Protein AF-A0A497N4H4-F1 (afdb_monomer)

Radius of gyration: 15.12 Å; Cα contacts (8 Å, |Δi|>4): 175; chains: 1; bounding box: 32×52×36 Å

Nearest PDB structures (foldseek):
  5ds1-assembly1_A-2  TM=2.885E-01  e=2.115E+00  Pisum sativum
  6i1x-assembly1_A  TM=2.552E-01  e=1.768E+00  Aeromonas hydrophila
  8y3v-assembly1_C  TM=2.784E-01  e=4.604E+00  Emesvirus zinderi
  2b2e-assembly1_B  TM=2.316E-01  e=6.210E+00  Escherichia phage MS2

Secondary structure (DSSP, 8-state):
--EEGGG--TT-EEEEEEES-HHHHHHHHHTT--TT-EEEEEEE-SSEEEEEEEEPP---SSS--S-TT---S-EEEEEEEEHHHHHTEEEEEE--S------

Sequence (103 aa):
MPIPLTLTHEGETVRVVGFRSEEAYRRLAEAGLNLGALLTVTSIDESTITVEAPQCPEAPRAAVCSLCQICTEPRRIQLTLTLNLADQIEVEPLALRGESPLY

Solvent-accessible surface area (backbone atoms only — not comparable to full-atom values): 6179 Å² total; per-residue (Å²): 128,76,41,39,49,66,79,61,53,72,74,39,40,29,31,34,70,48,60,80,36,72,66,39,46,50,56,35,45,77,71,73,41,53,82,67,34,57,35,32,28,70,40,75,59,99,59,34,38,31,32,37,29,73,39,72,80,77,72,66,99,81,65,90,78,89,68,91,81,72,78,90,67,76,45,71,44,78,48,78,38,44,44,73,50,32,50,26,30,27,22,38,76,50,76,66,96,67,86,69,88,75,125

Mean predicted aligned error: 10.31 Å

pLDDT: mean 76.1, std 20.13, range [35.34, 93.88]

Foldseek 3Di:
DWAQQLPDDQQWKKFFADFQDPVLQVLCVVVVHHHRWIWHFHDDDPWKTKIKTFDQDPDPPDDDCPDPPDPPDRDIDIDIDTSVSSRRTIIGTPPDPPPDPPD

Structure (mmCIF, N/CA/C/O backbone):
data_AF-A0A497N4H4-F1
#
_entry.id   AF-A0A497N4H4-F1
#
loop_
_atom_site.group_PDB
_atom_site.id
_atom_site.type_symbol
_atom_site.label_atom_id
_atom_site.label_alt_id
_atom_site.label_comp_id
_atom_site.label_asym_id
_atom_site.label_entity_id
_atom_site.label_seq_id
_atom_site.pdbx_PDB_ins_code
_atom_site.Cartn_x
_atom_site.Cartn_y
_atom_site.Cartn_z
_atom_site.occupancy
_atom_site.B_iso_or_equiv
_atom_site.auth_seq_id
_atom_site.auth_comp_id
_atom_site.auth_asym_id
_atom_site.auth_atom_id
_atom_site.pdbx_PDB_model_num
ATOM 1 N N . MET A 1 1 ? 15.630 6.423 -9.134 1.00 59.78 1 MET A N 1
ATOM 2 C CA . MET A 1 1 ? 16.082 5.725 -7.909 1.00 59.78 1 MET A CA 1
ATOM 3 C C . MET A 1 1 ? 14.833 5.384 -7.111 1.00 59.78 1 MET A C 1
ATOM 5 O O . MET A 1 1 ? 13.978 6.263 -7.049 1.00 59.78 1 MET A O 1
ATOM 9 N N . PRO A 1 2 ? 14.698 4.162 -6.562 1.00 80.44 2 PRO A N 1
ATOM 10 C CA . PRO A 1 2 ? 13.568 3.808 -5.705 1.00 80.44 2 PRO A CA 1
ATOM 11 C C . PRO A 1 2 ? 13.617 4.605 -4.396 1.00 80.44 2 PRO A C 1
ATOM 13 O O . PRO A 1 2 ? 14.697 4.804 -3.835 1.00 80.44 2 PRO A O 1
ATOM 16 N N . ILE A 1 3 ? 12.459 5.059 -3.926 1.00 89.50 3 ILE A N 1
ATOM 17 C CA . ILE A 1 3 ? 12.300 5.784 -2.661 1.00 89.50 3 ILE A CA 1
ATOM 18 C C . ILE A 1 3 ? 11.353 5.009 -1.735 1.00 89.50 3 ILE A C 1
ATOM 20 O O . ILE A 1 3 ? 10.488 4.284 -2.225 1.00 89.50 3 ILE A O 1
ATOM 24 N N . PRO A 1 4 ? 11.496 5.113 -0.407 1.00 91.56 4 PRO A N 1
ATOM 25 C CA . PRO A 1 4 ? 10.503 4.578 0.516 1.00 91.56 4 PRO A CA 1
ATOM 26 C C . PRO A 1 4 ? 9.150 5.281 0.339 1.00 91.56 4 PRO A C 1
ATOM 28 O O . PRO A 1 4 ? 9.093 6.484 0.072 1.00 91.56 4 PRO A O 1
ATOM 31 N N . LEU A 1 5 ? 8.055 4.535 0.511 1.00 89.44 5 LEU A N 1
ATOM 32 C CA . LEU A 1 5 ? 6.687 5.040 0.342 1.00 89.44 5 LEU A CA 1
ATOM 33 C C . LEU A 1 5 ? 6.383 6.230 1.272 1.00 89.44 5 LEU A C 1
ATOM 35 O O . LEU A 1 5 ? 5.611 7.110 0.914 1.00 89.44 5 LEU A O 1
ATOM 39 N N . THR A 1 6 ? 7.029 6.313 2.432 1.00 91.00 6 THR A N 1
ATOM 40 C CA . THR A 1 6 ? 6.917 7.440 3.379 1.00 91.00 6 THR A CA 1
ATOM 41 C C . THR A 1 6 ? 7.392 8.785 2.829 1.00 91.00 6 THR A C 1
ATOM 43 O O . THR A 1 6 ? 7.012 9.815 3.374 1.00 91.00 6 THR A O 1
ATOM 46 N N . LEU A 1 7 ? 8.209 8.799 1.770 1.00 88.94 7 LEU A N 1
ATOM 47 C CA . LEU A 1 7 ? 8.701 10.029 1.132 1.00 88.94 7 LEU A CA 1
ATOM 48 C C . LEU A 1 7 ? 7.818 10.510 -0.029 1.00 88.94 7 LEU A C 1
ATOM 50 O O . LEU A 1 7 ? 8.180 11.463 -0.719 1.00 88.94 7 LEU A O 1
ATOM 54 N N . THR A 1 8 ? 6.694 9.840 -0.267 1.00 88.12 8 THR A N 1
ATOM 55 C CA . THR A 1 8 ? 5.710 10.228 -1.284 1.00 88.12 8 THR A CA 1
ATOM 56 C C . THR A 1 8 ? 4.738 11.269 -0.736 1.00 88.12 8 THR A C 1
ATOM 58 O O . THR A 1 8 ? 4.656 11.487 0.474 1.00 88.12 8 THR A O 1
ATOM 61 N N . HIS A 1 9 ? 4.000 11.925 -1.629 1.00 88.56 9 HIS A N 1
ATOM 62 C CA . HIS A 1 9 ? 3.033 12.959 -1.261 1.00 88.56 9 HIS A CA 1
ATOM 63 C C . HIS A 1 9 ? 1.594 12.486 -1.458 1.00 88.56 9 HIS A C 1
ATOM 65 O O . HIS A 1 9 ? 1.310 11.620 -2.285 1.00 88.56 9 HIS A O 1
ATOM 71 N N . GLU A 1 10 ? 0.664 13.100 -0.728 1.00 89.94 10 GLU A N 1
ATOM 72 C CA . GLU A 1 10 ? -0.765 12.900 -0.958 1.00 89.94 10 GLU A CA 1
ATOM 73 C C . GLU A 1 10 ? -1.142 13.274 -2.404 1.00 89.94 10 GLU A C 1
ATOM 75 O O . GLU A 1 10 ? -0.709 14.296 -2.937 1.00 89.94 10 GLU A O 1
ATOM 80 N N . GLY A 1 11 ? -1.925 12.415 -3.058 1.00 87.81 11 GLY A N 1
ATOM 81 C CA . GLY A 1 11 ? -2.296 12.522 -4.469 1.00 87.81 11 GLY A CA 1
ATOM 82 C C . GLY A 1 11 ? -1.272 11.932 -5.444 1.00 87.81 11 GLY A C 1
ATOM 83 O O . GLY A 1 11 ? -1.569 11.804 -6.635 1.00 87.81 11 GLY A O 1
ATOM 84 N N . GLU A 1 12 ? -0.087 11.534 -4.977 1.00 87.75 12 GLU A N 1
ATOM 85 C CA . GLU A 1 12 ? 0.938 10.944 -5.832 1.00 87.75 12 GLU A CA 1
ATOM 86 C C . GLU A 1 12 ? 0.604 9.487 -6.174 1.00 87.75 12 GLU A C 1
ATOM 88 O O . GLU A 1 12 ? 0.151 8.706 -5.335 1.00 87.75 12 GLU A O 1
ATOM 93 N N . THR A 1 13 ? 0.827 9.108 -7.435 1.00 89.50 13 THR A N 1
ATOM 94 C CA . THR A 1 13 ? 0.736 7.709 -7.864 1.00 89.50 13 THR A CA 1
ATOM 95 C C . THR A 1 13 ? 2.133 7.130 -7.968 1.00 89.50 13 THR A C 1
ATOM 97 O O . THR A 1 13 ? 2.999 7.672 -8.650 1.00 89.50 13 THR A O 1
ATOM 100 N N . VAL A 1 14 ? 2.349 6.000 -7.315 1.00 91.19 14 VAL A N 1
ATOM 101 C CA . VAL A 1 14 ? 3.637 5.326 -7.237 1.00 91.19 14 VAL A CA 1
ATOM 102 C C . VAL A 1 14 ? 3.509 3.871 -7.657 1.00 91.19 14 VAL A C 1
ATOM 104 O O . VAL A 1 14 ? 2.449 3.256 -7.555 1.00 91.19 14 VAL A O 1
ATOM 107 N N . ARG A 1 15 ? 4.604 3.301 -8.147 1.00 90.69 15 ARG A N 1
ATOM 108 C CA . ARG A 1 15 ? 4.706 1.885 -8.491 1.00 90.69 15 ARG A CA 1
ATOM 109 C C . ARG A 1 15 ? 5.558 1.176 -7.456 1.00 90.69 15 ARG A C 1
ATOM 111 O O . ARG A 1 15 ? 6.691 1.583 -7.228 1.00 90.69 15 ARG A O 1
ATOM 118 N N . VAL A 1 16 ? 5.062 0.084 -6.889 1.00 90.50 16 VAL A N 1
ATOM 119 C CA . VAL A 1 16 ? 5.855 -0.753 -5.980 1.00 90.50 16 VAL A CA 1
ATOM 120 C C . VAL A 1 16 ? 6.947 -1.464 -6.769 1.00 90.50 16 VAL A C 1
ATOM 122 O O . VAL A 1 16 ? 6.655 -2.159 -7.741 1.00 90.50 16 VAL A O 1
ATOM 125 N N . VAL A 1 17 ? 8.199 -1.313 -6.352 1.00 91.81 17 VAL A N 1
ATOM 126 C CA . VAL A 1 17 ? 9.358 -1.925 -7.023 1.00 91.81 17 VAL A CA 1
ATOM 127 C C . VAL A 1 17 ? 10.181 -2.827 -6.117 1.00 91.81 17 VAL A C 1
ATOM 129 O O . VAL A 1 17 ? 10.952 -3.638 -6.624 1.00 91.81 17 VAL A O 1
ATOM 132 N N . GLY A 1 18 ? 9.997 -2.735 -4.801 1.00 92.12 18 GLY A N 1
ATOM 133 C CA . GLY A 1 18 ? 10.742 -3.544 -3.850 1.00 92.12 18 GLY A CA 1
ATOM 134 C C . GLY A 1 18 ? 10.162 -3.505 -2.443 1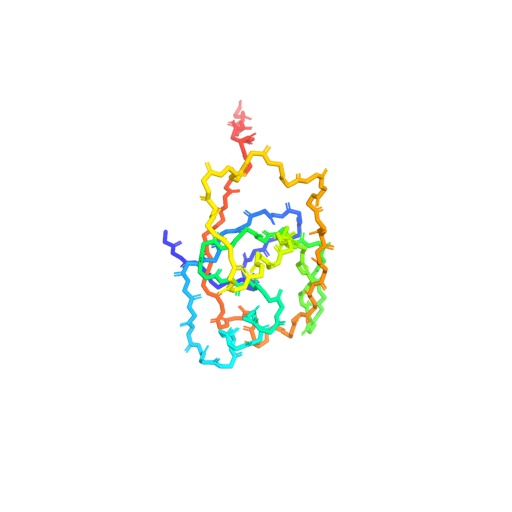.00 92.12 18 GLY A C 1
ATOM 135 O O . GLY A 1 18 ? 9.260 -2.729 -2.129 1.00 92.12 18 GLY A O 1
ATOM 136 N N . PHE A 1 19 ? 10.712 -4.367 -1.595 1.00 92.44 19 PHE A N 1
ATOM 137 C CA . PHE A 1 19 ? 10.385 -4.461 -0.179 1.00 92.44 19 PHE A CA 1
ATOM 138 C C . PHE A 1 19 ? 11.675 -4.677 0.608 1.00 92.44 19 PHE A C 1
ATOM 140 O O . PHE A 1 19 ? 12.479 -5.540 0.257 1.00 92.44 19 PHE A O 1
ATOM 147 N N . ARG A 1 20 ? 11.850 -3.926 1.694 1.00 90.50 20 ARG A N 1
ATOM 148 C CA . ARG A 1 20 ? 12.973 -4.064 2.634 1.00 90.50 20 ARG A CA 1
ATOM 149 C C . ARG A 1 20 ? 12.681 -5.041 3.769 1.00 90.50 20 ARG A C 1
ATOM 151 O O . ARG A 1 20 ? 13.607 -5.519 4.416 1.00 90.50 20 ARG A O 1
ATOM 158 N N . SER A 1 21 ? 11.405 -5.361 3.985 1.00 90.12 21 SER A N 1
ATOM 159 C CA . SER A 1 21 ? 10.943 -6.300 5.007 1.00 90.12 21 SER A CA 1
ATOM 160 C C . SER A 1 21 ? 9.956 -7.309 4.424 1.00 90.12 21 SER A C 1
ATOM 162 O O . SER A 1 21 ? 9.067 -6.954 3.646 1.00 90.12 21 SER A O 1
ATOM 164 N N . GLU A 1 22 ? 10.077 -8.566 4.856 1.00 90.25 22 GLU A N 1
ATOM 165 C CA . GLU A 1 22 ? 9.112 -9.623 4.537 1.00 90.25 22 GLU A CA 1
ATOM 166 C C . GLU A 1 22 ? 7.714 -9.292 5.083 1.00 90.25 22 GLU A C 1
ATOM 168 O O . GLU A 1 22 ? 6.710 -9.627 4.459 1.00 90.25 22 GLU A O 1
ATOM 173 N N . GLU A 1 23 ? 7.630 -8.570 6.204 1.00 90.31 23 GLU A N 1
ATOM 174 C CA . GLU A 1 23 ? 6.358 -8.127 6.782 1.00 90.31 23 GLU A CA 1
ATOM 175 C C . GLU A 1 23 ? 5.626 -7.153 5.852 1.00 90.31 23 GLU A C 1
ATOM 177 O O . GLU A 1 23 ? 4.424 -7.292 5.624 1.00 90.31 23 GLU A O 1
ATOM 182 N N . ALA A 1 24 ? 6.363 -6.219 5.242 1.00 88.06 24 ALA A N 1
ATOM 183 C CA . ALA A 1 24 ? 5.808 -5.268 4.285 1.00 88.06 24 ALA A CA 1
ATOM 184 C C . ALA A 1 24 ? 5.309 -5.970 3.014 1.00 88.06 24 ALA A C 1
ATOM 186 O O . ALA A 1 24 ? 4.205 -5.692 2.543 1.00 88.06 24 ALA A O 1
ATOM 187 N N . TYR A 1 25 ? 6.083 -6.938 2.510 1.00 88.56 25 TYR A N 1
ATOM 188 C CA . TYR A 1 25 ? 5.659 -7.796 1.404 1.00 88.56 25 TYR A CA 1
ATOM 189 C C . TYR A 1 25 ? 4.382 -8.567 1.751 1.00 88.56 25 TYR A C 1
ATOM 191 O O . TYR A 1 25 ? 3.407 -8.523 1.001 1.00 88.56 25 TYR A O 1
ATOM 199 N N . ARG A 1 26 ? 4.360 -9.240 2.908 1.00 87.88 26 ARG A N 1
ATOM 200 C CA . ARG A 1 26 ? 3.220 -10.049 3.345 1.00 87.88 26 ARG A CA 1
ATOM 201 C C . ARG A 1 26 ? 1.964 -9.200 3.476 1.00 87.88 26 ARG A C 1
ATOM 203 O O . ARG A 1 26 ? 0.913 -9.619 3.008 1.00 87.88 26 ARG A O 1
ATOM 210 N N . ARG A 1 27 ? 2.080 -7.997 4.041 1.00 87.88 27 ARG A N 1
ATOM 211 C CA . ARG A 1 27 ? 0.943 -7.098 4.240 1.00 87.88 27 ARG A CA 1
ATOM 212 C C . ARG A 1 27 ? 0.325 -6.624 2.926 1.00 87.88 27 ARG A C 1
ATOM 214 O O . ARG A 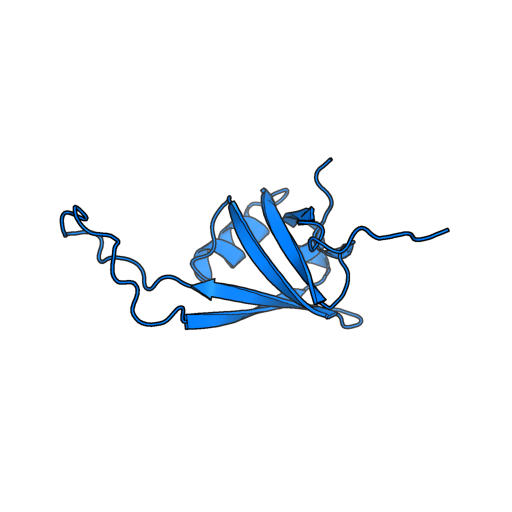1 27 ? -0.898 -6.561 2.824 1.00 87.88 27 ARG A O 1
ATOM 221 N N . LEU A 1 28 ? 1.146 -6.321 1.918 1.00 85.06 28 LEU A N 1
ATOM 222 C CA . LEU A 1 28 ? 0.644 -5.981 0.584 1.00 85.06 28 LEU A CA 1
ATOM 223 C C . LEU A 1 28 ? 0.057 -7.203 -0.125 1.00 85.06 28 LEU A C 1
ATOM 225 O O . LEU A 1 28 ? -1.011 -7.098 -0.724 1.00 85.06 28 LEU A O 1
ATOM 229 N N . ALA A 1 29 ? 0.695 -8.366 0.001 1.00 85.12 29 ALA A N 1
ATOM 230 C CA . ALA A 1 29 ? 0.208 -9.608 -0.587 1.00 85.12 29 ALA A CA 1
ATOM 231 C C . ALA A 1 29 ? -1.146 -10.048 0.002 1.00 85.12 29 ALA A C 1
ATOM 233 O O . ALA A 1 29 ? -2.004 -10.513 -0.743 1.00 85.12 29 ALA A O 1
ATOM 234 N N . GLU A 1 30 ? -1.383 -9.849 1.305 1.00 85.62 30 GLU A N 1
ATOM 235 C CA . GLU A 1 30 ? -2.697 -10.052 1.943 1.00 85.62 30 GLU A CA 1
ATOM 236 C C . GLU A 1 30 ? -3.784 -9.151 1.341 1.00 85.62 30 GLU A C 1
ATOM 238 O O . GLU A 1 30 ? -4.948 -9.541 1.268 1.00 85.62 30 GLU A O 1
ATOM 243 N N . ALA A 1 31 ? -3.403 -7.960 0.877 1.00 78.50 31 ALA A N 1
ATOM 244 C CA . ALA A 1 31 ? -4.274 -7.045 0.151 1.00 78.50 31 ALA A CA 1
ATOM 245 C C . ALA A 1 31 ? -4.333 -7.348 -1.362 1.00 78.50 31 ALA A C 1
ATOM 247 O O . ALA A 1 31 ? -4.904 -6.567 -2.120 1.00 78.50 31 ALA A O 1
ATOM 248 N N . GLY A 1 32 ? -3.745 -8.452 -1.831 1.00 80.56 32 GLY A N 1
ATOM 249 C CA . GLY A 1 32 ? -3.697 -8.823 -3.250 1.00 80.56 32 GLY A CA 1
ATOM 250 C C . GLY A 1 32 ? -2.751 -7.961 -4.098 1.00 80.56 32 GLY A C 1
ATOM 251 O O . GLY A 1 32 ? -2.819 -7.994 -5.327 1.00 80.56 32 GLY A O 1
ATOM 252 N N . LEU A 1 33 ? -1.871 -7.182 -3.466 1.00 83.75 33 LEU A N 1
ATOM 253 C CA . LEU A 1 33 ? -0.921 -6.287 -4.124 1.00 83.75 33 LEU A CA 1
ATOM 254 C C . LEU A 1 33 ? 0.453 -6.952 -4.213 1.00 83.75 33 LEU A C 1
ATOM 256 O O . LEU A 1 33 ? 0.957 -7.512 -3.244 1.00 83.75 33 LEU A O 1
ATOM 260 N N . ASN A 1 34 ? 1.070 -6.877 -5.389 1.00 82.75 34 ASN A N 1
ATOM 261 C CA . ASN A 1 34 ? 2.362 -7.498 -5.680 1.00 82.75 34 ASN A CA 1
ATOM 262 C C . ASN A 1 34 ? 3.358 -6.464 -6.225 1.00 82.75 34 ASN A C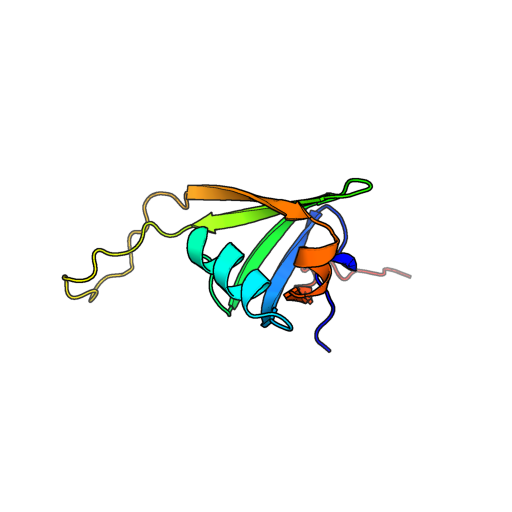 1
ATOM 264 O O . ASN A 1 34 ? 3.005 -5.310 -6.469 1.00 82.75 34 ASN A O 1
ATOM 268 N N . LEU A 1 35 ? 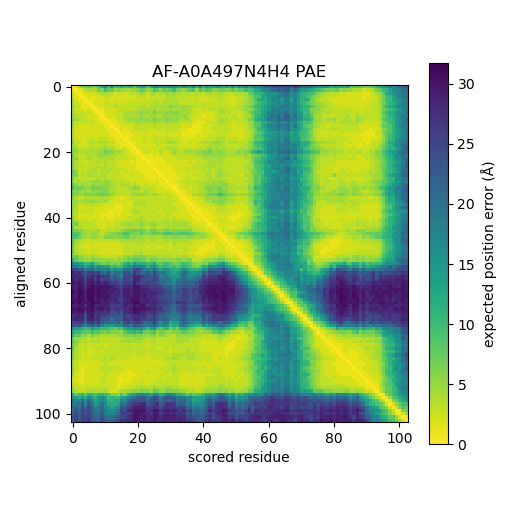4.608 -6.881 -6.446 1.00 86.12 35 LEU A N 1
ATOM 269 C CA . LEU A 1 35 ? 5.594 -6.068 -7.165 1.00 86.12 35 LEU A CA 1
ATOM 270 C C . LEU A 1 35 ? 5.019 -5.580 -8.504 1.00 86.12 35 LEU A C 1
ATOM 272 O O . LEU A 1 35 ? 4.398 -6.341 -9.244 1.00 86.12 35 LEU A O 1
ATOM 276 N N . GLY A 1 36 ? 5.228 -4.302 -8.807 1.00 85.06 36 GLY A N 1
ATOM 277 C CA . GLY A 1 36 ? 4.658 -3.628 -9.970 1.00 85.06 36 GLY A CA 1
ATOM 278 C C . GLY A 1 36 ? 3.247 -3.073 -9.761 1.00 85.06 36 GLY A C 1
ATOM 279 O O . GLY A 1 36 ? 2.741 -2.412 -10.667 1.00 85.06 36 GLY A O 1
ATOM 280 N N . ALA A 1 37 ? 2.620 -3.291 -8.598 1.00 85.62 37 ALA A N 1
ATOM 281 C CA . ALA A 1 37 ? 1.332 -2.683 -8.276 1.00 85.62 37 ALA A CA 1
ATOM 282 C C . ALA A 1 37 ? 1.419 -1.152 -8.288 1.00 85.62 37 ALA A C 1
ATOM 284 O O . ALA A 1 37 ? 2.411 -0.562 -7.851 1.00 85.62 37 ALA A O 1
ATOM 285 N N . LEU A 1 38 ? 0.356 -0.525 -8.787 1.00 88.50 38 LEU A N 1
ATOM 286 C CA . LEU A 1 38 ? 0.179 0.921 -8.769 1.00 88.50 38 LEU A CA 1
ATOM 287 C C . LEU A 1 38 ? -0.596 1.302 -7.514 1.00 88.50 38 LEU A C 1
ATOM 289 O O . LEU A 1 38 ? -1.676 0.765 -7.279 1.00 88.50 38 LEU A O 1
ATOM 293 N N . LEU A 1 39 ? -0.044 2.215 -6.728 1.00 90.00 39 LEU A N 1
ATOM 294 C CA . LEU A 1 39 ? -0.653 2.745 -5.517 1.00 90.00 39 LEU A CA 1
ATOM 295 C C . LEU A 1 39 ? -0.832 4.248 -5.690 1.00 90.00 39 LEU A C 1
ATOM 297 O O . LEU A 1 39 ? 0.082 4.926 -6.146 1.00 90.00 39 LEU A O 1
ATOM 301 N N . THR A 1 40 ? -1.980 4.779 -5.303 1.00 90.88 40 THR A N 1
ATOM 302 C CA . THR A 1 40 ? -2.226 6.217 -5.219 1.00 90.88 40 THR A CA 1
ATOM 303 C C . THR A 1 40 ? -2.332 6.589 -3.755 1.00 90.88 40 THR A C 1
ATOM 305 O O . THR A 1 40 ? -3.167 6.049 -3.037 1.00 90.88 40 THR A O 1
ATOM 308 N N . VAL A 1 41 ? -1.486 7.496 -3.288 1.00 91.25 41 VAL A N 1
ATOM 309 C CA . VAL A 1 41 ? -1.536 7.959 -1.903 1.00 91.25 41 VAL A CA 1
ATOM 310 C C . VAL A 1 41 ? -2.757 8.851 -1.738 1.00 91.25 41 VAL A C 1
ATOM 312 O O . VAL A 1 41 ? -2.877 9.867 -2.416 1.00 91.25 41 VAL A O 1
ATOM 315 N N . THR A 1 42 ? -3.679 8.473 -0.859 1.00 90.75 42 THR A N 1
ATOM 316 C CA . THR A 1 42 ? -4.918 9.232 -0.637 1.00 90.75 42 THR A CA 1
ATOM 317 C C . THR A 1 42 ? -4.877 10.067 0.627 1.00 90.75 42 THR A C 1
ATOM 319 O O . THR A 1 42 ? -5.595 11.055 0.698 1.00 90.75 42 THR A O 1
ATOM 322 N N . SER A 1 43 ? -4.096 9.657 1.630 1.00 92.06 43 SER A N 1
ATOM 323 C CA . SER A 1 43 ? -3.930 10.424 2.865 1.00 92.06 43 SER A CA 1
ATOM 324 C C . SER A 1 43 ? -2.649 10.040 3.600 1.00 92.06 43 SER A C 1
ATOM 326 O O . SER A 1 43 ? -2.271 8.866 3.600 1.00 92.06 43 SER A O 1
ATOM 328 N N . ILE A 1 44 ? -1.988 11.015 4.223 1.00 90.81 44 ILE A N 1
ATOM 329 C CA . ILE A 1 44 ? -0.823 10.811 5.091 1.00 90.81 44 ILE A CA 1
ATOM 330 C C . ILE A 1 44 ? -1.103 11.491 6.434 1.00 90.81 44 ILE A C 1
ATOM 332 O O . ILE A 1 44 ? -1.245 12.710 6.500 1.00 90.81 44 ILE A O 1
ATOM 336 N N . ASP A 1 45 ? -1.132 10.698 7.499 1.00 90.25 45 ASP A N 1
ATOM 337 C CA . ASP A 1 45 ? -1.269 11.148 8.882 1.00 90.25 45 ASP A CA 1
ATOM 338 C C . ASP A 1 45 ? 0.071 11.041 9.632 1.00 90.25 45 ASP A C 1
ATOM 340 O O . ASP A 1 45 ? 1.056 10.478 9.155 1.00 90.25 45 ASP A O 1
ATOM 344 N N . GLU A 1 46 ? 0.091 11.510 10.879 1.00 88.12 46 GLU A N 1
ATOM 345 C CA . GLU A 1 46 ? 1.259 11.493 11.774 1.00 88.12 46 GLU A CA 1
ATOM 346 C C . GLU A 1 46 ? 1.796 10.087 12.115 1.00 88.12 46 GLU A C 1
ATOM 348 O O . GLU A 1 46 ? 2.936 9.956 12.560 1.00 88.12 46 GLU A O 1
ATOM 353 N N . SER A 1 47 ? 1.016 9.022 11.895 1.00 91.06 47 SER A N 1
ATOM 354 C CA . SER A 1 47 ? 1.445 7.635 12.159 1.00 91.06 47 SER A CA 1
ATOM 355 C C . SER A 1 47 ? 1.075 6.623 11.070 1.00 91.06 47 SER A C 1
ATOM 357 O O . SER A 1 47 ? 1.546 5.477 11.108 1.00 91.06 47 SER A O 1
ATOM 359 N N . THR A 1 48 ? 0.290 7.034 10.073 1.00 93.50 48 THR A N 1
ATOM 360 C CA . THR A 1 48 ? -0.253 6.154 9.034 1.00 93.50 48 THR A CA 1
ATOM 361 C C . THR A 1 48 ? -0.220 6.794 7.655 1.00 93.50 48 THR A C 1
ATOM 363 O O . THR A 1 48 ? -0.296 8.006 7.517 1.00 93.50 48 THR A O 1
ATOM 366 N N . ILE A 1 49 ? -0.154 5.962 6.621 1.00 93.25 49 ILE A N 1
ATOM 367 C CA . ILE A 1 49 ? -0.374 6.344 5.229 1.00 93.25 49 ILE A CA 1
ATOM 368 C C . ILE A 1 49 ? -1.486 5.476 4.654 1.00 93.25 49 ILE A C 1
ATOM 370 O O . ILE A 1 49 ? -1.485 4.253 4.814 1.00 93.25 49 ILE A O 1
ATOM 374 N N . THR A 1 50 ? -2.443 6.104 3.987 1.00 92.88 50 THR A N 1
ATOM 375 C CA . THR A 1 50 ? -3.518 5.415 3.281 1.00 92.88 50 THR A CA 1
ATOM 376 C C . THR A 1 50 ? -3.256 5.487 1.788 1.00 92.88 50 THR A C 1
ATOM 378 O O . THR A 1 50 ? -3.054 6.566 1.226 1.00 92.88 50 THR A O 1
ATOM 381 N N . VAL A 1 51 ? -3.256 4.320 1.152 1.00 92.12 51 VAL A N 1
ATOM 382 C CA . VAL A 1 51 ? -3.076 4.177 -0.289 1.00 92.12 51 VAL A CA 1
ATOM 383 C C . VAL A 1 51 ? -4.279 3.485 -0.903 1.00 92.12 51 VAL A C 1
ATOM 385 O O . VAL A 1 51 ? -4.843 2.549 -0.339 1.00 92.12 51 VAL A O 1
ATOM 388 N N . GLU A 1 52 ? -4.656 3.935 -2.086 1.00 90.44 52 GLU A N 1
ATOM 389 C CA . GLU A 1 52 ? -5.644 3.300 -2.934 1.00 90.44 52 GLU A CA 1
ATOM 390 C C . GLU A 1 52 ? -4.934 2.501 -4.023 1.00 90.44 52 GLU A C 1
ATOM 392 O O . GLU A 1 52 ? -3.988 2.979 -4.646 1.00 90.44 52 GLU A O 1
ATOM 397 N N . ALA A 1 53 ? -5.384 1.277 -4.266 1.00 85.94 53 ALA A N 1
ATOM 398 C CA . ALA A 1 53 ? -4.821 0.422 -5.296 1.00 85.94 53 ALA A CA 1
ATOM 399 C C . ALA A 1 53 ? -5.932 -0.213 -6.141 1.00 85.94 53 ALA A C 1
ATOM 401 O O . ALA A 1 53 ? -6.963 -0.626 -5.595 1.00 85.94 53 ALA A O 1
ATOM 402 N N . PRO A 1 54 ? -5.748 -0.329 -7.467 1.00 73.81 54 PRO A N 1
ATOM 403 C CA . PRO A 1 54 ? -6.650 -1.096 -8.301 1.00 73.81 54 PRO A CA 1
ATOM 404 C C . PRO A 1 54 ? -6.442 -2.585 -8.005 1.00 73.81 54 PRO A C 1
ATOM 406 O O . PRO A 1 54 ? -5.401 -3.161 -8.315 1.00 73.81 54 PRO A O 1
ATOM 409 N N . GLN A 1 55 ? -7.451 -3.220 -7.421 1.00 63.31 55 GLN A N 1
ATOM 410 C CA . GLN A 1 55 ? -7.545 -4.667 -7.362 1.00 63.31 55 GLN A CA 1
ATOM 411 C C . GLN A 1 55 ? -8.195 -5.178 -8.646 1.00 63.31 55 GLN A C 1
ATOM 413 O O . GLN A 1 55 ? -9.352 -4.877 -8.961 1.00 63.31 55 GLN A O 1
ATOM 418 N N . CYS A 1 56 ? -7.466 -6.026 -9.365 1.00 51.19 56 CYS A N 1
ATOM 419 C CA . CYS A 1 56 ? -8.126 -7.009 -10.207 1.00 51.19 56 CYS A CA 1
ATOM 420 C C . CYS A 1 56 ? -8.716 -8.075 -9.275 1.00 51.19 56 CYS A C 1
ATOM 422 O O . CYS A 1 56 ? -7.994 -8.539 -8.389 1.00 51.19 56 CYS A O 1
ATOM 424 N N . PRO A 1 57 ? -9.986 -8.489 -9.443 1.00 50.31 57 PRO A N 1
ATOM 425 C CA . PRO A 1 57 ? -10.448 -9.696 -8.777 1.00 50.31 57 PRO A CA 1
ATOM 426 C C . PRO A 1 57 ? -9.496 -10.820 -9.192 1.00 50.31 57 PRO A C 1
ATOM 428 O O . PRO A 1 57 ? -9.267 -11.011 -10.388 1.00 50.31 57 PRO A O 1
ATOM 431 N N . GLU A 1 58 ? -8.881 -11.492 -8.216 1.00 44.06 58 GLU A N 1
ATOM 432 C CA . GLU A 1 58 ? -8.025 -12.650 -8.459 1.00 44.06 58 GLU A CA 1
ATOM 433 C C . GLU A 1 58 ? -8.730 -13.569 -9.456 1.00 44.06 58 GLU A C 1
ATOM 435 O O . GLU A 1 58 ? -9.814 -14.092 -9.183 1.00 44.06 58 GLU A O 1
ATOM 440 N N . ALA A 1 59 ? -8.136 -13.730 -10.642 1.00 40.59 59 ALA A N 1
ATOM 441 C CA . ALA A 1 59 ? -8.568 -14.771 -11.554 1.00 40.59 59 ALA A CA 1
ATOM 442 C C . ALA A 1 59 ? -8.538 -16.083 -10.754 1.00 40.59 59 ALA A C 1
ATOM 444 O O . ALA A 1 59 ? -7.526 -16.356 -10.094 1.00 40.59 59 ALA A O 1
ATOM 445 N N . PRO A 1 60 ? -9.619 -16.886 -10.752 1.00 42.03 60 PRO A N 1
ATOM 446 C CA . PRO A 1 60 ? -9.596 -18.148 -10.040 1.00 42.03 60 PRO A CA 1
ATOM 447 C C . PRO A 1 60 ? -8.399 -18.934 -10.569 1.00 42.03 60 PRO A C 1
ATOM 449 O O . PRO A 1 60 ? -8.184 -19.003 -11.779 1.00 42.03 60 PRO A O 1
ATOM 452 N N . ARG A 1 61 ? -7.614 -19.521 -9.662 1.00 47.22 61 ARG A N 1
ATOM 453 C CA . ARG A 1 61 ? -6.399 -20.318 -9.930 1.00 47.22 61 ARG A CA 1
ATOM 454 C C . ARG A 1 61 ? -6.591 -21.518 -10.886 1.00 47.22 61 ARG A C 1
ATOM 456 O O . ARG A 1 61 ? -5.710 -22.361 -10.990 1.00 47.22 61 ARG A O 1
ATOM 463 N N . ALA A 1 62 ? -7.711 -21.613 -11.595 1.00 39.19 62 ALA A N 1
ATOM 464 C CA . ALA A 1 62 ? -8.027 -22.643 -12.566 1.00 39.19 62 ALA A CA 1
ATOM 465 C C . ALA A 1 62 ? -9.028 -22.136 -13.625 1.00 39.19 62 ALA A C 1
ATOM 467 O O . ALA A 1 62 ? -10.193 -22.511 -13.602 1.00 39.19 62 ALA A O 1
ATOM 468 N N . ALA A 1 63 ? -8.590 -21.302 -14.569 1.00 35.34 63 ALA A N 1
ATOM 469 C CA . ALA A 1 63 ? -9.136 -21.286 -15.930 1.00 35.34 63 ALA A CA 1
ATOM 470 C C . ALA A 1 63 ? -8.215 -20.482 -16.851 1.00 35.34 63 ALA A C 1
ATOM 4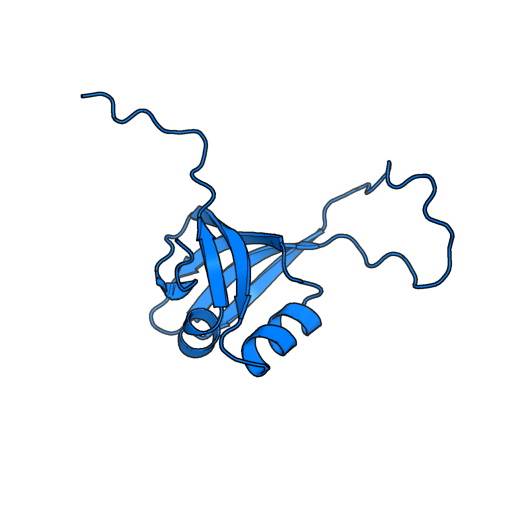72 O O . ALA A 1 63 ? -7.867 -19.341 -16.575 1.00 35.34 63 ALA A O 1
ATOM 473 N N . VAL A 1 64 ? -7.823 -21.120 -17.947 1.00 40.75 64 VAL A N 1
ATOM 474 C CA . VAL A 1 64 ? -7.135 -20.581 -19.123 1.00 40.75 64 VAL A CA 1
ATOM 475 C C . VAL A 1 64 ? -7.564 -19.131 -19.440 1.00 40.75 64 VAL A C 1
ATOM 477 O O . VAL A 1 64 ? -8.616 -18.901 -20.031 1.00 40.75 64 VAL A O 1
ATOM 480 N N . CYS A 1 65 ? -6.740 -18.140 -19.080 1.00 38.94 65 CYS A N 1
ATOM 481 C CA . CYS A 1 65 ? -6.920 -16.742 -19.486 1.00 38.94 65 CYS A CA 1
ATOM 482 C C . CYS A 1 65 ? -6.369 -16.526 -20.904 1.00 38.94 65 CYS A C 1
ATOM 484 O O . CYS A 1 65 ? -5.271 -16.004 -21.078 1.00 38.94 65 CYS A O 1
ATOM 486 N N . SER A 1 66 ? -7.129 -16.904 -21.936 1.00 40.78 66 SER A N 1
ATOM 487 C CA . SER A 1 66 ? -6.860 -16.444 -23.312 1.00 40.78 66 SER A CA 1
ATOM 488 C C . SER A 1 66 ? -7.516 -15.095 -23.639 1.00 40.78 66 SER A C 1
ATOM 490 O O . SER A 1 66 ? -7.281 -14.559 -24.715 1.00 40.78 66 SER A O 1
ATOM 492 N N . LEU A 1 67 ? -8.305 -14.512 -22.728 1.00 42.50 67 LEU A N 1
ATOM 493 C CA . LEU A 1 67 ? -9.011 -13.245 -22.944 1.00 42.50 67 LEU A CA 1
ATOM 494 C C . LEU A 1 67 ? -9.116 -12.430 -21.639 1.00 42.50 67 LEU A C 1
ATOM 496 O O . LEU A 1 67 ? -10.199 -12.254 -21.090 1.00 42.50 67 LEU A O 1
ATOM 500 N N . CYS A 1 68 ? -8.004 -11.860 -21.161 1.00 48.59 68 CYS A N 1
ATOM 501 C CA . CYS A 1 68 ? -8.009 -10.758 -20.178 1.00 48.59 68 CYS A CA 1
ATOM 502 C C . CYS A 1 68 ? -8.505 -9.431 -20.805 1.00 48.59 68 CYS A C 1
ATOM 504 O O . CYS A 1 68 ? -7.896 -8.384 -20.609 1.00 48.59 68 CYS A O 1
ATOM 506 N N . GLN A 1 69 ? -9.570 -9.460 -21.616 1.00 42.78 69 GLN A N 1
ATOM 507 C CA . GLN A 1 69 ? -10.135 -8.261 -22.256 1.00 42.78 69 GLN A CA 1
ATOM 508 C C . GLN A 1 69 ? -11.347 -7.683 -21.513 1.00 42.78 69 GLN A C 1
ATOM 510 O O . GLN A 1 69 ? -11.877 -6.660 -21.934 1.00 42.78 69 GLN A O 1
ATOM 515 N N . ILE A 1 70 ? -11.784 -8.292 -20.405 1.00 44.97 70 ILE A N 1
ATOM 516 C CA . ILE A 1 70 ? -12.939 -7.810 -19.641 1.00 44.97 70 ILE A CA 1
ATOM 517 C C . ILE A 1 70 ? -12.656 -7.924 -18.135 1.00 44.97 70 ILE A C 1
ATOM 519 O O . ILE A 1 70 ? -13.095 -8.857 -17.471 1.00 44.97 70 ILE A O 1
ATOM 523 N N . CYS A 1 71 ? -11.924 -6.958 -17.580 1.00 47.22 71 CYS A N 1
ATOM 524 C CA . CYS A 1 71 ? -12.109 -6.586 -16.177 1.00 47.22 71 CYS A CA 1
ATOM 525 C C . CYS A 1 71 ? -13.237 -5.544 -16.161 1.00 47.22 71 CYS A C 1
ATOM 527 O O . CYS A 1 71 ? -12.990 -4.392 -16.503 1.00 47.22 71 CYS A O 1
ATOM 529 N N . THR A 1 72 ? -14.477 -5.948 -15.859 1.00 46.62 72 THR A N 1
ATOM 530 C CA . THR A 1 72 ? -15.655 -5.070 -16.026 1.00 46.62 72 THR A CA 1
ATOM 531 C C . THR A 1 72 ? -15.642 -3.852 -15.101 1.00 46.62 72 THR A C 1
ATOM 533 O O . THR A 1 72 ? -16.126 -2.812 -15.516 1.00 46.62 72 THR A O 1
ATOM 536 N N . GLU A 1 73 ? -15.027 -3.913 -13.918 1.00 45.22 73 GLU A N 1
ATOM 537 C CA . GLU A 1 73 ? -14.857 -2.756 -13.028 1.00 45.22 73 GLU A CA 1
ATOM 538 C C . GLU A 1 73 ? -13.576 -2.939 -12.192 1.00 45.22 73 GLU A C 1
ATOM 540 O O . GLU A 1 73 ? -13.453 -3.953 -11.496 1.00 45.22 73 GLU A O 1
ATOM 545 N N . PRO A 1 74 ? -12.603 -2.007 -12.231 1.00 53.28 74 PRO A N 1
ATOM 546 C CA . PRO A 1 74 ? -11.465 -2.049 -11.322 1.00 53.28 74 PRO A CA 1
ATOM 547 C C . PRO A 1 74 ? -11.976 -1.743 -9.914 1.00 53.28 74 PRO A C 1
ATOM 549 O O . PRO A 1 74 ? -12.277 -0.593 -9.586 1.00 53.28 74 PRO A O 1
ATOM 552 N N . ARG A 1 75 ? -12.102 -2.771 -9.069 1.00 61.47 75 ARG A N 1
ATOM 553 C CA . ARG A 1 75 ? -12.378 -2.546 -7.651 1.00 61.47 75 ARG A CA 1
ATOM 554 C C . A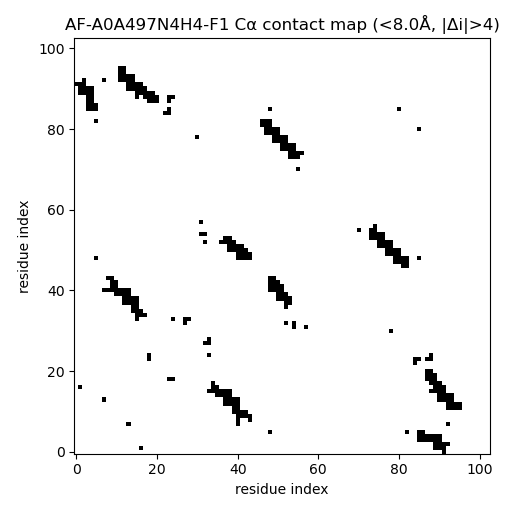RG A 1 75 ? -11.174 -1.837 -7.066 1.00 61.47 75 ARG A C 1
ATOM 556 O O . ARG A 1 75 ? -10.049 -2.302 -7.206 1.00 61.47 75 ARG A O 1
ATOM 563 N N . ARG A 1 76 ? -11.403 -0.696 -6.433 1.00 74.38 76 ARG A N 1
ATOM 564 C CA . ARG A 1 76 ? -10.348 0.000 -5.708 1.00 74.38 76 ARG A CA 1
ATOM 565 C C . ARG A 1 76 ? -10.387 -0.461 -4.269 1.00 74.38 76 ARG A C 1
ATOM 567 O O . ARG A 1 76 ? -11.455 -0.481 -3.659 1.00 74.38 76 ARG A O 1
ATOM 574 N N . ILE A 1 77 ? -9.23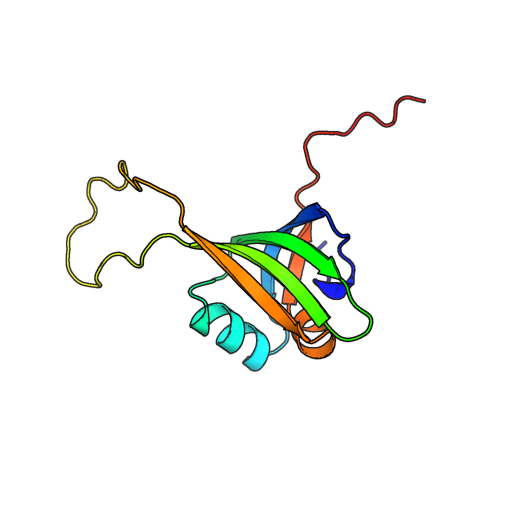9 -0.868 -3.758 1.00 84.00 77 ILE A N 1
ATOM 575 C CA . ILE A 1 77 ? -9.071 -1.112 -2.333 1.00 84.00 77 ILE A CA 1
ATOM 576 C C . ILE A 1 77 ? -8.327 0.051 -1.717 1.00 84.00 77 ILE A C 1
ATOM 578 O O . ILE A 1 77 ? -7.417 0.604 -2.329 1.00 84.00 77 ILE A O 1
ATOM 582 N N . GLN A 1 78 ? -8.709 0.391 -0.495 1.00 88.69 78 GLN A N 1
ATOM 583 C CA . GLN A 1 78 ? -7.953 1.302 0.344 1.00 88.69 78 GLN A CA 1
ATOM 584 C C . GLN A 1 78 ? -7.224 0.486 1.401 1.00 88.69 78 GLN A C 1
ATOM 586 O O . GLN A 1 78 ? -7.814 -0.374 2.059 1.00 88.69 78 GLN A O 1
ATOM 591 N N . LEU A 1 79 ? -5.931 0.745 1.536 1.00 89.12 79 LEU A N 1
ATOM 592 C CA . LEU A 1 79 ? -5.057 0.092 2.489 1.00 89.12 79 LEU A CA 1
ATOM 593 C C . LEU A 1 79 ? -4.403 1.161 3.356 1.00 89.12 79 LEU A C 1
ATOM 595 O O . LEU A 1 79 ? -3.649 1.997 2.862 1.00 89.12 79 LEU A O 1
ATOM 599 N N . THR A 1 80 ? -4.676 1.110 4.655 1.00 92.25 80 THR A N 1
ATOM 600 C CA . THR A 1 80 ? -3.999 1.949 5.645 1.00 92.25 80 THR A CA 1
ATOM 601 C C . THR A 1 80 ? -2.824 1.178 6.230 1.00 92.25 80 THR A C 1
ATOM 603 O O . THR A 1 80 ? -2.981 0.081 6.773 1.00 92.25 80 THR A O 1
ATOM 606 N N . LEU A 1 81 ? -1.635 1.754 6.099 1.00 91.56 81 LEU A N 1
ATOM 607 C CA . LEU A 1 81 ? -0.367 1.212 6.566 1.00 91.56 81 LEU A CA 1
ATOM 608 C C . LEU A 1 81 ? 0.211 2.130 7.640 1.00 91.56 81 LEU A C 1
ATOM 610 O O . LEU A 1 81 ? 0.027 3.342 7.592 1.00 91.56 81 LEU A O 1
ATOM 614 N N . THR A 1 82 ? 0.940 1.575 8.603 1.00 93.81 82 THR A N 1
ATOM 615 C CA . THR A 1 82 ? 1.724 2.393 9.538 1.00 93.81 82 THR A CA 1
ATOM 616 C C . THR A 1 82 ? 2.939 2.979 8.821 1.00 93.81 82 THR A C 1
ATOM 618 O O . THR A 1 82 ? 3.475 2.351 7.906 1.00 93.81 82 THR A O 1
ATOM 621 N N . LEU A 1 83 ? 3.420 4.151 9.249 1.00 91.12 83 LEU A N 1
ATOM 622 C CA . LEU A 1 83 ? 4.608 4.771 8.641 1.00 91.12 83 LEU A CA 1
ATOM 623 C C . LEU A 1 83 ? 5.842 3.861 8.711 1.00 91.12 83 LEU A C 1
ATOM 625 O O . LEU A 1 83 ? 6.620 3.820 7.767 1.00 91.12 83 LEU A O 1
ATOM 629 N N . ASN A 1 84 ? 5.987 3.077 9.785 1.00 92.31 84 ASN A N 1
ATOM 630 C CA . ASN A 1 84 ? 7.073 2.102 9.906 1.00 92.31 84 ASN A CA 1
ATOM 631 C C . ASN A 1 84 ? 7.013 1.057 8.780 1.00 92.31 84 ASN A C 1
ATOM 633 O O . ASN A 1 84 ? 8.004 0.827 8.095 1.00 92.31 84 ASN A O 1
ATOM 637 N N . LEU A 1 85 ? 5.837 0.477 8.527 1.00 91.31 85 LEU A N 1
ATOM 638 C CA . LEU A 1 85 ? 5.685 -0.526 7.476 1.00 91.31 85 LEU A CA 1
ATOM 639 C C . LEU A 1 85 ? 5.799 0.096 6.078 1.00 91.31 85 LEU A C 1
ATOM 641 O O . LEU A 1 85 ? 6.402 -0.507 5.194 1.00 91.31 85 LEU A O 1
ATOM 645 N N . ALA A 1 86 ? 5.286 1.313 5.887 1.00 90.69 86 ALA A N 1
ATOM 646 C CA . ALA A 1 86 ? 5.428 2.057 4.640 1.00 90.69 86 ALA A CA 1
ATOM 647 C C . ALA A 1 86 ? 6.890 2.403 4.311 1.00 90.69 86 ALA A C 1
ATOM 649 O O . ALA A 1 86 ? 7.285 2.334 3.151 1.00 90.69 86 ALA A O 1
ATOM 650 N N . ASP A 1 87 ? 7.718 2.701 5.314 1.00 93.69 87 ASP A N 1
ATOM 651 C CA . ASP A 1 87 ? 9.151 2.968 5.128 1.00 93.69 87 ASP A CA 1
ATOM 652 C C . ASP A 1 87 ? 9.899 1.752 4.554 1.00 93.69 87 ASP A C 1
ATOM 654 O O . ASP A 1 87 ? 10.889 1.878 3.832 1.00 93.69 87 ASP A O 1
ATOM 658 N N . GLN A 1 88 ? 9.376 0.551 4.816 1.00 93.81 88 GLN A N 1
ATOM 659 C CA . GLN A 1 88 ? 9.917 -0.701 4.299 1.00 93.81 88 GLN A CA 1
ATOM 660 C C . GLN A 1 88 ? 9.457 -1.030 2.868 1.00 93.81 88 GLN A C 1
ATOM 662 O O . GLN A 1 88 ? 9.885 -2.049 2.323 1.00 93.81 88 GLN A O 1
ATOM 667 N N . ILE A 1 89 ? 8.593 -0.220 2.248 1.00 92.31 89 ILE A N 1
ATOM 668 C CA . ILE A 1 89 ? 8.113 -0.429 0.875 1.00 92.31 89 ILE A CA 1
ATOM 669 C C . ILE A 1 89 ? 8.868 0.507 -0.057 1.00 92.31 89 ILE A C 1
ATOM 671 O O . ILE A 1 89 ? 8.807 1.726 0.091 1.00 92.31 89 ILE A O 1
ATOM 675 N N . GLU A 1 90 ? 9.541 -0.061 -1.053 1.00 93.88 90 GLU A N 1
ATOM 676 C CA . GLU A 1 90 ? 10.255 0.711 -2.062 1.00 93.88 90 GLU A CA 1
ATOM 677 C C . GLU A 1 90 ? 9.359 0.945 -3.271 1.00 93.88 90 GLU A C 1
ATOM 679 O O . GLU A 1 90 ? 8.841 0.008 -3.892 1.00 93.88 90 GLU A O 1
ATOM 684 N N . VAL A 1 91 ? 9.194 2.216 -3.614 1.00 92.75 91 VAL A N 1
ATOM 685 C CA . VAL A 1 91 ? 8.330 2.667 -4.694 1.00 92.75 91 VAL A CA 1
ATOM 686 C C . VAL A 1 91 ? 9.074 3.583 -5.655 1.00 92.75 91 VAL A C 1
ATOM 688 O O . VAL A 1 91 ? 10.054 4.245 -5.315 1.00 92.75 91 VAL A O 1
ATOM 691 N N . GLU A 1 92 ? 8.594 3.619 -6.889 1.00 91.38 92 GLU A N 1
ATOM 692 C CA . GLU A 1 92 ? 8.972 4.622 -7.871 1.00 91.38 92 GLU A CA 1
ATOM 693 C C . GLU A 1 92 ? 7.783 5.551 -8.110 1.00 91.38 92 GLU A C 1
ATOM 695 O O . GLU A 1 92 ? 6.737 5.073 -8.563 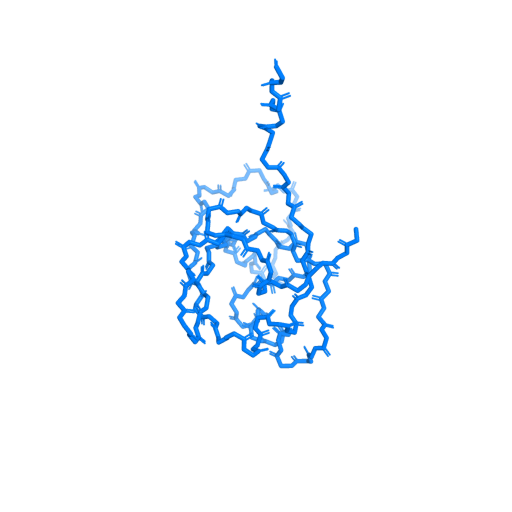1.00 91.38 92 GLU A O 1
ATOM 700 N N . PRO A 1 93 ? 7.910 6.857 -7.828 1.00 86.69 93 PRO A N 1
ATOM 701 C CA . PRO A 1 93 ? 6.862 7.806 -8.145 1.00 86.69 93 PRO A CA 1
ATOM 702 C C . PRO A 1 93 ? 6.691 7.865 -9.658 1.00 86.69 93 PRO A C 1
ATOM 704 O O . PRO A 1 93 ? 7.635 8.103 -10.417 1.00 86.69 93 PRO A O 1
ATOM 707 N N . LEU A 1 94 ? 5.467 7.618 -10.105 1.00 83.56 94 LEU A N 1
ATOM 708 C CA . LEU A 1 94 ? 5.084 7.867 -11.477 1.00 83.56 94 LEU A CA 1
ATOM 709 C C . LEU A 1 94 ? 4.690 9.329 -11.512 1.00 83.56 94 LEU A C 1
ATOM 711 O O . LEU A 1 94 ? 3.573 9.677 -11.135 1.00 83.56 94 LEU A O 1
ATOM 715 N N . ALA A 1 95 ? 5.630 10.183 -11.922 1.00 63.06 95 ALA A N 1
ATOM 716 C CA . ALA A 1 95 ? 5.325 11.576 -12.193 1.00 63.06 95 ALA A CA 1
ATOM 717 C C . ALA A 1 95 ? 4.057 11.607 -13.053 1.00 63.06 95 ALA A C 1
ATOM 719 O O . ALA A 1 95 ? 4.041 11.102 -14.183 1.00 63.06 95 ALA A O 1
ATOM 720 N N . LEU A 1 96 ? 2.968 12.140 -12.488 1.00 56.19 96 LEU A N 1
ATOM 721 C CA . LEU A 1 96 ? 1.805 12.507 -13.275 1.00 56.19 96 LEU A CA 1
ATOM 722 C C . 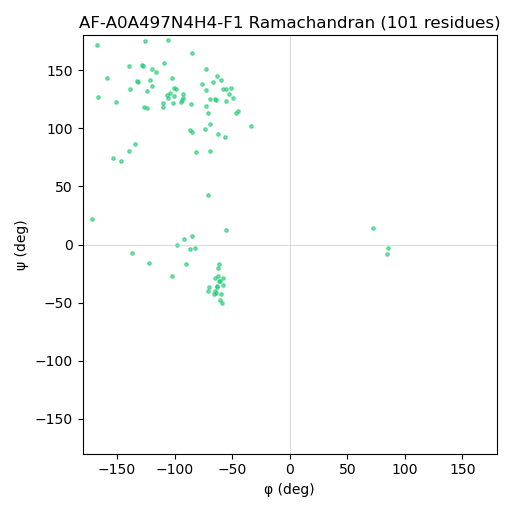LEU A 1 96 ? 2.360 13.324 -14.434 1.00 56.19 96 LEU A C 1
ATOM 724 O O . LEU A 1 96 ? 3.137 14.253 -14.210 1.00 56.19 96 LEU A O 1
ATOM 728 N N . ARG A 1 97 ? 2.029 12.936 -15.669 1.00 46.16 97 ARG A N 1
ATOM 729 C CA . ARG A 1 97 ? 2.305 13.754 -16.851 1.00 46.16 97 ARG A CA 1
ATOM 730 C C . ARG A 1 97 ? 1.645 15.114 -16.618 1.00 46.16 97 ARG A C 1
ATOM 732 O O . ARG A 1 97 ? 0.461 15.310 -16.856 1.00 46.16 97 ARG A O 1
ATOM 739 N N . GLY A 1 98 ? 2.460 15.988 -16.067 1.00 44.38 98 GLY A N 1
ATOM 740 C CA . GLY A 1 98 ? 2.194 17.295 -15.500 1.00 44.38 98 GLY A CA 1
ATOM 741 C C . GLY A 1 98 ? 3.536 17.960 -15.189 1.00 44.38 98 GLY A C 1
ATOM 742 O O . GLY A 1 98 ? 3.608 18.871 -14.376 1.00 44.38 98 GLY A O 1
ATOM 743 N N . GLU A 1 99 ? 4.614 17.525 -15.855 1.00 42.28 99 GLU A N 1
ATOM 744 C CA . GLU A 1 99 ? 5.720 18.421 -16.144 1.00 42.28 99 GLU A CA 1
ATOM 745 C C . GLU A 1 99 ? 5.178 19.529 -17.051 1.00 42.28 99 GLU A C 1
ATOM 747 O O . GLU A 1 99 ? 5.079 19.421 -18.272 1.00 42.28 99 GLU A O 1
ATOM 752 N N . SER A 1 100 ? 4.793 20.625 -16.425 1.00 35.94 100 SER A N 1
ATOM 753 C CA . SER A 1 100 ? 5.187 21.925 -16.931 1.00 35.94 100 SER A CA 1
ATOM 754 C C . SER A 1 100 ? 5.666 22.734 -15.737 1.00 35.94 100 SER A C 1
ATOM 756 O O . SER A 1 100 ? 4.879 23.473 -15.149 1.00 35.94 100 SER A O 1
ATOM 758 N N . PRO A 1 101 ? 6.953 22.621 -15.354 1.00 42.09 101 PRO A N 1
ATOM 759 C CA . PRO A 1 101 ? 7.611 23.737 -14.704 1.00 42.09 101 PRO A CA 1
ATOM 760 C C . PRO A 1 101 ? 7.772 24.823 -15.779 1.00 42.09 101 PRO A C 1
ATOM 762 O O . PRO A 1 101 ? 8.809 24.920 -16.433 1.00 42.09 101 PRO A O 1
ATOM 765 N N . LEU A 1 102 ? 6.707 25.587 -16.041 1.00 46.41 102 LEU A N 1
ATOM 766 C CA . LEU A 1 102 ? 6.833 26.822 -16.807 1.00 46.41 102 LEU A CA 1
ATOM 767 C C . LEU A 1 102 ? 7.489 27.851 -15.887 1.00 46.41 102 LEU A C 1
ATOM 769 O O . LEU A 1 102 ? 6.854 28.407 -14.991 1.00 46.41 102 LEU A O 1
ATOM 773 N N . TYR A 1 103 ? 8.795 27.995 -16.102 1.00 39.88 103 TYR A N 1
ATOM 774 C CA . TYR A 1 103 ? 9.514 29.258 -15.968 1.00 39.88 103 TYR A CA 1
ATOM 775 C C . TYR A 1 103 ? 8.766 30.408 -16.651 1.00 39.88 103 TYR A C 1
ATOM 777 O O . TYR A 1 103 ? 8.136 30.158 -17.707 1.00 39.88 103 TYR A O 1
#